Protein AF-A0A4Z2E9E7-F1 (afdb_monomer)

Mean predicted aligned error: 8.6 Å

Secondary structure (DSSP, 8-state):
--HHHHHHHHHTS--TTTHHHHHHHHTTSTTHHHHHHHHHHT-HHHHHTSHHHHHHH---S---TTS-HHHHHHHHHHHHHHGGGS--

pLDDT: mean 79.22, std 12.07, range [37.28, 93.06]

Sequence (88 aa):
MPLAVEMPILRGFLTAGEETGWKQSVVNAAEAGPLLEALLQGDFEAVVLSPLVVALLSGDGRCSEGDDIEAYLEERVLLYLDGDQGDR

Foldseek 3Di:
DDCLQVVCVVVQADDPVSVVVNLVVLVVPPQVSQLSVCRRVVVVVVNCVRPVNCQLVVDPPPDDPPDDPVVVSVVSVVCVVVVVVPDD

Organism: NCBI:txid230148

Structure (mmCIF, N/CA/C/O backbone):
data_AF-A0A4Z2E9E7-F1
#
_entry.id   AF-A0A4Z2E9E7-F1
#
loop_
_atom_site.group_PDB
_atom_site.id
_atom_site.type_symbol
_atom_site.label_atom_id
_atom_site.label_alt_id
_atom_site.label_comp_id
_atom_site.label_asym_id
_atom_site.label_entity_id
_atom_site.label_seq_id
_atom_site.pdbx_PDB_ins_code
_atom_site.Cartn_x
_atom_site.Cartn_y
_atom_site.Cartn_z
_atom_site.occupancy
_atom_site.B_iso_or_equiv
_atom_site.auth_seq_id
_atom_site.auth_comp_id
_atom_site.auth_asym_id
_atom_site.auth_atom_id
_atom_site.pdbx_PDB_model_num
ATOM 1 N N . MET A 1 1 ? -8.247 16.107 9.340 1.00 52.53 1 MET A N 1
ATOM 2 C CA . MET A 1 1 ? -8.491 14.649 9.360 1.00 52.53 1 MET A CA 1
ATOM 3 C C . MET A 1 1 ? -7.599 14.065 10.442 1.00 52.53 1 MET A C 1
ATOM 5 O O . MET A 1 1 ? -6.528 14.625 10.646 1.00 52.53 1 MET A O 1
ATOM 9 N N . PRO A 1 2 ? -8.087 13.149 11.291 1.00 59.25 2 PRO A N 1
ATOM 10 C CA . PRO A 1 2 ? -7.537 13.012 12.628 1.00 59.25 2 PRO A CA 1
ATOM 11 C C . PRO A 1 2 ? -6.264 12.170 12.568 1.00 59.25 2 PRO A C 1
ATOM 13 O O . PRO A 1 2 ? -6.314 11.019 12.150 1.00 59.25 2 PRO A O 1
ATOM 16 N N . LEU A 1 3 ? -5.154 12.725 13.055 1.00 59.09 3 LEU A N 1
ATOM 17 C CA . LEU A 1 3 ? -3.845 12.071 13.225 1.00 59.09 3 LEU A CA 1
ATOM 18 C C . LEU A 1 3 ? -3.931 10.635 13.791 1.00 59.09 3 LEU A C 1
ATOM 20 O O . LEU A 1 3 ? -3.052 9.814 13.556 1.00 59.09 3 LEU A O 1
ATOM 24 N N . ALA A 1 4 ? -5.012 10.317 14.509 1.00 66.00 4 ALA A N 1
ATOM 25 C CA . ALA A 1 4 ? -5.335 8.987 15.014 1.00 66.00 4 ALA A CA 1
ATOM 26 C C . ALA A 1 4 ? -5.424 7.884 13.935 1.00 66.00 4 ALA A C 1
ATOM 28 O O . ALA A 1 4 ? -5.155 6.732 14.254 1.00 66.00 4 ALA A O 1
ATOM 29 N N . VAL A 1 5 ? -5.785 8.203 12.685 1.00 65.88 5 VAL A N 1
ATOM 30 C CA . VAL A 1 5 ? -5.850 7.213 11.585 1.00 65.88 5 VAL A CA 1
ATOM 31 C C . VAL A 1 5 ? -4.493 7.041 10.897 1.00 65.88 5 VAL A C 1
ATOM 33 O O . VAL A 1 5 ? -4.168 5.949 10.442 1.00 65.88 5 VAL A O 1
ATOM 36 N N . GLU A 1 6 ? -3.682 8.098 10.860 1.00 74.38 6 GLU A N 1
ATOM 37 C CA . GLU A 1 6 ? -2.376 8.106 10.189 1.00 74.38 6 GLU A CA 1
ATOM 38 C C . GLU A 1 6 ? -1.279 7.468 11.052 1.00 74.38 6 GLU A C 1
ATOM 40 O O . GLU A 1 6 ? -0.387 6.798 10.534 1.00 74.38 6 GLU A O 1
ATOM 45 N N . MET A 1 7 ? -1.357 7.618 12.379 1.00 80.44 7 MET A N 1
ATOM 46 C CA . MET A 1 7 ? -0.343 7.094 13.302 1.00 80.44 7 MET A CA 1
ATOM 47 C C . MET A 1 7 ? -0.116 5.575 13.195 1.00 80.44 7 MET A C 1
ATOM 49 O O . MET A 1 7 ? 1.048 5.173 13.169 1.00 80.44 7 MET A O 1
ATOM 53 N N . PRO A 1 8 ? -1.150 4.714 13.110 1.00 80.19 8 PRO A N 1
ATOM 54 C CA . PRO A 1 8 ? -0.955 3.281 12.888 1.00 80.19 8 PRO A CA 1
ATOM 55 C C . PRO A 1 8 ? -0.287 2.960 11.550 1.00 80.19 8 PRO A C 1
ATOM 57 O O . PRO A 1 8 ? 0.551 2.065 11.495 1.00 80.19 8 PRO A O 1
ATOM 60 N N . ILE A 1 9 ? -0.612 3.715 10.495 1.00 78.62 9 ILE A N 1
ATOM 61 C CA . ILE A 1 9 ? -0.048 3.530 9.150 1.00 78.62 9 ILE A CA 1
ATOM 62 C C . ILE A 1 9 ? 1.451 3.837 9.171 1.00 78.62 9 ILE A C 1
ATOM 64 O O . ILE A 1 9 ? 2.252 3.018 8.735 1.00 78.62 9 ILE A O 1
ATOM 68 N N . LEU A 1 10 ? 1.842 4.973 9.758 1.00 83.12 10 LEU A N 1
ATOM 69 C CA . LEU A 1 10 ? 3.252 5.357 9.897 1.00 83.12 10 LEU A CA 1
ATOM 70 C C . LEU A 1 10 ? 4.045 4.392 10.785 1.00 83.12 10 LEU A C 1
ATOM 72 O O . LEU A 1 10 ? 5.243 4.203 10.590 1.00 83.12 10 LEU A O 1
ATOM 76 N N . ARG A 1 11 ? 3.382 3.793 11.778 1.00 85.50 11 ARG A N 1
ATOM 77 C CA . ARG A 1 11 ? 3.991 2.813 12.683 1.00 85.50 11 ARG A CA 1
ATOM 78 C C . ARG A 1 11 ? 4.065 1.409 12.071 1.00 85.50 11 ARG A C 1
ATOM 80 O O . ARG A 1 11 ? 4.873 0.603 12.523 1.00 85.50 11 ARG A O 1
ATOM 87 N N . GLY A 1 12 ? 3.217 1.112 11.088 1.00 82.50 12 GLY A N 1
ATOM 88 C CA . GLY A 1 12 ? 3.085 -0.204 10.465 1.00 82.50 12 GLY A CA 1
ATOM 89 C C . GLY A 1 12 ? 2.304 -1.230 11.291 1.00 82.50 12 GLY A C 1
ATOM 90 O O . GLY A 1 12 ? 2.272 -2.394 10.913 1.00 82.50 12 GLY A O 1
ATOM 91 N N . PHE A 1 13 ? 1.682 -0.841 12.410 1.00 83.56 13 PHE A N 1
ATOM 92 C CA . PHE A 1 13 ? 0.831 -1.733 13.204 1.00 83.56 13 PHE A CA 1
ATOM 93 C C . PHE A 1 13 ? -0.165 -0.966 14.086 1.00 83.56 13 PHE A C 1
ATOM 95 O O . PHE A 1 13 ? 0.068 0.181 14.481 1.00 83.56 13 PHE A O 1
ATOM 102 N N . LEU A 1 14 ? -1.259 -1.638 14.451 1.00 84.31 14 LEU A N 1
ATOM 103 C CA . LEU A 1 14 ? -2.272 -1.147 15.392 1.00 84.31 14 LEU A CA 1
ATOM 104 C C . LEU A 1 14 ? -1.952 -1.579 16.825 1.00 84.31 14 LEU A C 1
ATOM 106 O O . LEU A 1 14 ? -1.555 -2.718 17.067 1.00 84.31 14 LEU A O 1
ATOM 110 N N . THR A 1 15 ? -2.183 -0.703 17.802 1.00 85.94 15 THR A N 1
ATOM 111 C CA . THR A 1 15 ? -2.283 -1.134 19.206 1.00 85.94 15 THR A CA 1
ATOM 112 C C . THR A 1 15 ? -3.678 -1.672 19.510 1.00 85.94 15 THR A C 1
ATOM 114 O O . THR A 1 15 ? -4.658 -1.316 18.855 1.00 85.94 15 THR A O 1
ATOM 117 N N . ALA A 1 16 ? -3.793 -2.463 20.580 1.00 82.44 16 ALA A N 1
ATOM 118 C CA . ALA A 1 16 ? -5.070 -3.023 21.027 1.00 82.44 16 ALA A CA 1
ATOM 119 C C . ALA A 1 16 ? -6.159 -1.958 21.297 1.00 82.44 16 ALA A C 1
ATOM 121 O O . ALA A 1 16 ? -7.345 -2.236 21.150 1.00 82.44 16 ALA A O 1
ATOM 122 N N . GLY A 1 17 ? -5.771 -0.735 21.683 1.00 82.75 17 GLY A N 1
ATOM 123 C CA . GLY A 1 17 ? -6.710 0.374 21.897 1.00 82.75 17 GLY A CA 1
ATOM 124 C C . GLY A 1 17 ? -7.149 1.083 20.610 1.00 82.75 17 GLY A C 1
ATOM 125 O O . GLY A 1 17 ? -8.202 1.712 20.595 1.00 82.75 17 GLY A O 1
ATOM 126 N N . GLU A 1 18 ? -6.361 0.977 19.537 1.00 82.88 18 GLU A N 1
ATOM 127 C CA . GLU A 1 18 ? -6.614 1.620 18.240 1.00 82.88 18 GLU A CA 1
ATOM 128 C C . GLU A 1 18 ? -7.454 0.720 17.314 1.00 82.88 18 GLU A C 1
ATOM 130 O O . GLU A 1 18 ? -8.219 1.225 16.496 1.00 82.88 18 GLU A O 1
ATOM 135 N N . GLU A 1 19 ? -7.362 -0.604 17.464 1.00 81.25 19 GLU A N 1
ATOM 136 C CA . GLU A 1 19 ? -7.935 -1.586 16.534 1.00 81.25 19 GLU A CA 1
ATOM 137 C C . GLU A 1 19 ? -9.455 -1.450 16.333 1.00 81.25 19 GLU A C 1
ATOM 139 O O . GLU A 1 19 ? -9.944 -1.489 15.204 1.00 81.25 19 GLU A O 1
ATOM 144 N N . THR A 1 20 ? -10.221 -1.255 17.408 1.00 78.31 20 THR A N 1
ATOM 145 C CA . THR A 1 20 ? -11.692 -1.184 17.333 1.00 78.31 20 THR A CA 1
ATOM 146 C C . THR A 1 20 ? -12.184 0.087 16.643 1.00 78.31 20 THR A C 1
ATOM 148 O O . THR A 1 20 ? -13.081 0.023 15.801 1.00 78.31 20 THR A O 1
ATOM 151 N N . GLY A 1 21 ? -11.579 1.234 16.962 1.00 77.06 21 GLY A N 1
ATOM 152 C CA . GLY A 1 21 ? -11.900 2.516 16.331 1.00 77.06 21 GLY A CA 1
ATOM 153 C C . GLY A 1 21 ? -11.426 2.584 14.881 1.00 77.06 21 GLY A C 1
ATOM 154 O O . GLY A 1 21 ? -12.135 3.112 14.026 1.00 77.06 21 GLY A O 1
ATOM 155 N N . TRP A 1 22 ? -10.263 1.995 14.593 1.00 77.31 22 TRP A N 1
ATOM 156 C CA . TRP A 1 22 ? -9.693 1.946 13.252 1.00 77.31 22 TRP A CA 1
ATOM 157 C C . TRP A 1 22 ? -10.495 1.041 12.313 1.00 77.31 22 TRP A C 1
ATOM 159 O O . TRP A 1 22 ? -10.831 1.458 11.210 1.00 77.31 22 TRP A O 1
ATOM 169 N N . LYS A 1 23 ? -10.916 -0.153 12.759 1.00 74.06 23 LYS A N 1
ATOM 170 C CA . LYS A 1 23 ? -11.794 -1.018 11.951 1.00 74.06 23 LYS A CA 1
ATOM 171 C C . LYS A 1 23 ? -13.100 -0.307 11.588 1.00 74.06 23 LYS A C 1
ATOM 173 O O . LYS A 1 23 ? -13.541 -0.384 10.451 1.00 74.06 23 LYS A O 1
ATOM 178 N N . GLN A 1 24 ? -13.697 0.452 12.507 1.00 73.25 24 GLN A N 1
ATOM 179 C CA . GLN A 1 24 ? -14.923 1.207 12.211 1.00 73.25 24 GLN A CA 1
ATOM 180 C C . GLN A 1 24 ? -14.709 2.381 11.246 1.00 73.25 24 GLN A C 1
ATOM 182 O O . GLN A 1 24 ? -15.615 2.701 10.478 1.00 73.25 24 GLN A O 1
ATOM 187 N N . SER A 1 25 ? -13.544 3.036 11.273 1.00 74.12 25 SER A N 1
ATOM 188 C CA . SER A 1 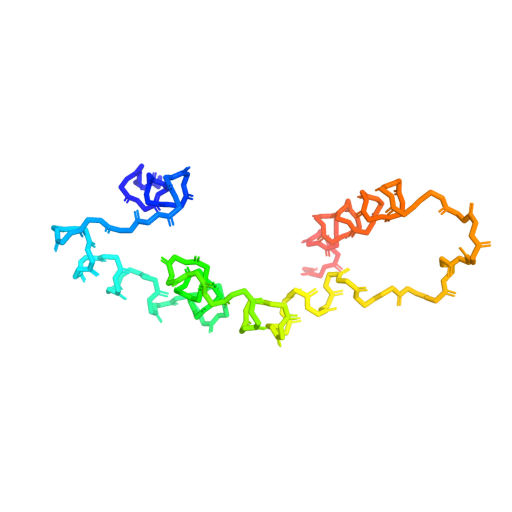25 ? -13.254 4.149 10.364 1.00 74.12 25 SER A CA 1
ATOM 189 C C . SER A 1 25 ? -12.860 3.670 8.967 1.00 74.12 25 SER A C 1
ATOM 191 O O . SER A 1 25 ? -13.297 4.258 7.979 1.00 74.12 25 SER A O 1
ATOM 193 N N . VAL A 1 26 ? -12.077 2.594 8.885 1.00 68.81 26 VAL A N 1
ATOM 194 C CA . VAL A 1 26 ? -11.465 2.100 7.648 1.00 68.81 26 VAL A CA 1
ATOM 195 C C . VAL A 1 26 ? -12.379 1.167 6.851 1.00 68.81 26 VAL A C 1
ATOM 197 O O . VAL A 1 26 ? -12.347 1.216 5.625 1.00 68.81 26 VAL A O 1
ATOM 200 N N . VAL A 1 27 ? -13.286 0.422 7.498 1.00 60.56 27 VAL A N 1
ATOM 201 C CA . VAL A 1 27 ? -14.319 -0.387 6.807 1.00 60.56 27 VAL A CA 1
ATOM 202 C C . VAL A 1 27 ? -15.224 0.462 5.901 1.00 60.56 27 VAL A C 1
ATOM 204 O O . VAL A 1 27 ? -15.786 -0.048 4.936 1.00 60.56 27 VAL A O 1
ATOM 207 N N . ASN A 1 28 ? -15.337 1.768 6.156 1.00 64.81 28 ASN A N 1
ATOM 208 C CA . ASN A 1 28 ? -16.116 2.668 5.303 1.00 64.81 28 ASN A CA 1
ATOM 209 C C . ASN A 1 28 ? -15.393 3.066 4.000 1.00 64.81 28 ASN A C 1
ATOM 211 O O . ASN A 1 28 ? -16.022 3.656 3.122 1.00 64.81 28 ASN A O 1
ATOM 215 N N . ALA A 1 29 ? -14.100 2.761 3.851 1.00 69.19 29 ALA A N 1
ATOM 216 C CA . ALA A 1 29 ? -13.341 3.012 2.629 1.00 69.19 29 ALA A CA 1
ATOM 217 C C . ALA A 1 29 ? -13.331 1.746 1.756 1.00 69.19 29 ALA A C 1
ATOM 219 O O . ALA A 1 29 ? -12.589 0.806 2.029 1.00 69.19 29 ALA A O 1
ATOM 220 N N . ALA A 1 30 ? -14.163 1.732 0.708 1.00 68.12 30 ALA A N 1
ATOM 221 C CA . ALA A 1 30 ? -14.489 0.530 -0.070 1.00 68.12 30 ALA A CA 1
ATOM 222 C C . ALA A 1 30 ? -13.273 -0.250 -0.617 1.00 68.12 30 ALA A C 1
ATOM 224 O O . ALA A 1 30 ? -13.300 -1.477 -0.604 1.00 68.12 30 ALA A O 1
ATOM 225 N N . GLU A 1 31 ? -12.208 0.431 -1.056 1.00 70.75 31 GLU A N 1
ATOM 226 C CA . GLU A 1 31 ? -11.007 -0.224 -1.616 1.00 70.75 31 GLU A CA 1
ATOM 227 C C . GLU A 1 31 ? -9.743 -0.009 -0.777 1.00 70.75 31 GLU A C 1
ATOM 229 O O . GLU A 1 31 ? -8.954 -0.934 -0.585 1.00 70.75 31 GLU A O 1
ATOM 234 N N . ALA A 1 32 ? -9.553 1.191 -0.221 1.00 77.00 32 ALA A N 1
ATOM 235 C CA . ALA A 1 32 ? -8.387 1.486 0.611 1.00 77.00 32 ALA A CA 1
ATOM 236 C C . ALA A 1 32 ? -8.418 0.735 1.951 1.00 77.00 32 ALA A C 1
ATOM 238 O O . ALA A 1 32 ? -7.368 0.477 2.537 1.00 77.00 32 ALA A O 1
ATOM 239 N N . GLY A 1 33 ? -9.608 0.377 2.444 1.00 82.25 33 GLY A N 1
ATOM 240 C CA . GLY A 1 33 ? -9.740 -0.236 3.755 1.00 82.25 33 GLY A CA 1
ATOM 241 C C . GLY A 1 33 ? -9.159 -1.643 3.859 1.00 82.25 33 GLY A C 1
ATOM 242 O O . GLY A 1 33 ? -8.259 -1.853 4.676 1.00 82.25 33 GLY A O 1
ATOM 243 N N . PRO A 1 34 ? -9.591 -2.584 3.002 1.00 85.88 34 PRO A N 1
ATOM 244 C CA . PRO A 1 34 ? -9.013 -3.925 2.946 1.00 85.88 34 PRO A CA 1
ATOM 245 C C . PRO A 1 34 ? -7.500 -3.919 2.681 1.00 85.88 34 PRO A C 1
ATOM 247 O O . PRO A 1 34 ? -6.763 -4.695 3.285 1.00 85.88 34 PRO A O 1
ATOM 250 N N . LEU A 1 35 ? -7.020 -3.008 1.824 1.00 87.88 35 LEU A N 1
ATOM 251 C CA . LEU A 1 35 ? -5.593 -2.855 1.528 1.00 87.88 35 LEU A CA 1
ATOM 252 C C . LEU A 1 35 ? -4.783 -2.449 2.770 1.00 87.88 35 LEU A C 1
ATOM 254 O O . LEU A 1 35 ? -3.744 -3.044 3.056 1.00 87.88 35 LEU A O 1
ATOM 258 N N . LEU A 1 36 ? -5.252 -1.447 3.518 1.00 86.25 36 LEU A N 1
ATOM 259 C CA . LEU A 1 36 ? -4.575 -1.011 4.739 1.00 86.25 36 LEU A CA 1
ATOM 260 C C . LEU A 1 36 ? -4.630 -2.080 5.838 1.00 86.25 36 LEU A C 1
ATOM 262 O O . LEU A 1 36 ? -3.691 -2.192 6.622 1.00 86.25 36 LEU A O 1
ATOM 266 N N . GLU A 1 37 ? -5.704 -2.869 5.903 1.00 86.19 37 GLU A N 1
ATOM 267 C CA . GLU A 1 37 ? -5.810 -3.964 6.870 1.00 86.19 37 GLU A CA 1
ATOM 268 C C . GLU A 1 37 ? -4.768 -5.050 6.586 1.00 86.19 37 GLU A C 1
ATOM 270 O O . GLU A 1 37 ? -4.028 -5.425 7.497 1.00 86.19 37 GLU A O 1
ATOM 275 N N . ALA A 1 38 ? -4.641 -5.479 5.327 1.00 89.00 38 ALA A N 1
ATOM 276 C CA . ALA A 1 38 ? -3.607 -6.423 4.907 1.00 89.00 38 ALA A CA 1
ATOM 277 C C . ALA A 1 38 ? -2.195 -5.900 5.226 1.00 89.00 38 ALA A C 1
ATOM 279 O O . ALA A 1 38 ? -1.372 -6.626 5.788 1.00 89.00 38 ALA A O 1
ATOM 280 N N . LEU A 1 39 ? -1.938 -4.612 4.960 1.00 88.19 39 LEU A N 1
ATOM 281 C CA . LEU A 1 39 ? -0.659 -3.969 5.263 1.00 88.19 39 LEU A CA 1
ATOM 282 C C . LEU A 1 39 ? -0.315 -4.036 6.759 1.00 88.19 39 LEU A C 1
ATOM 284 O O . LEU A 1 39 ? 0.800 -4.404 7.120 1.00 88.19 39 LEU A O 1
ATOM 288 N N . LEU A 1 40 ? -1.268 -3.705 7.635 1.00 86.44 40 LEU A N 1
ATOM 289 C CA . LEU A 1 40 ? -1.057 -3.679 9.090 1.00 86.44 40 LEU A CA 1
ATOM 290 C C . LEU A 1 40 ? -0.972 -5.077 9.713 1.00 86.44 40 LEU A C 1
ATOM 292 O O . LEU A 1 40 ? -0.402 -5.233 10.792 1.00 86.44 40 LEU A O 1
ATOM 296 N N . GLN A 1 41 ? -1.536 -6.087 9.051 1.00 88.06 41 GLN A N 1
ATOM 297 C CA . GLN A 1 41 ? -1.383 -7.494 9.429 1.00 88.06 41 GLN A CA 1
ATOM 298 C C . GLN A 1 41 ? -0.061 -8.095 8.925 1.00 88.06 41 GLN A C 1
ATOM 300 O O . GLN A 1 41 ? 0.311 -9.189 9.349 1.00 88.06 41 GLN A O 1
ATOM 305 N N . GLY A 1 42 ? 0.662 -7.383 8.053 1.00 87.62 42 GLY A N 1
ATOM 306 C CA . GLY A 1 42 ? 1.872 -7.881 7.401 1.00 87.62 42 GLY A CA 1
ATOM 307 C C . GLY A 1 42 ? 1.593 -8.906 6.298 1.00 87.62 42 GLY A C 1
ATOM 308 O O . GLY A 1 42 ? 2.507 -9.623 5.893 1.00 87.62 42 GLY A O 1
ATOM 309 N N . ASP A 1 43 ? 0.354 -8.985 5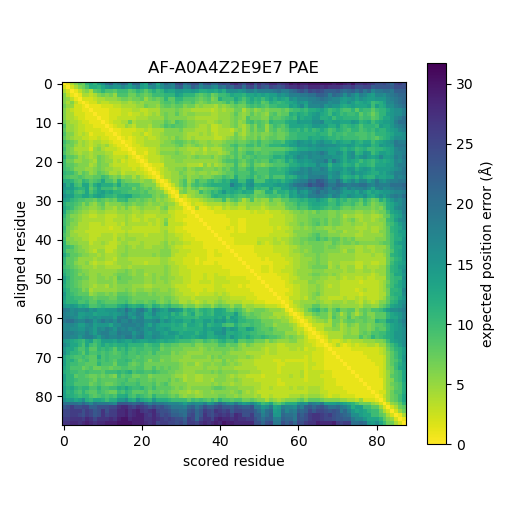.806 1.00 92.00 43 ASP A N 1
ATOM 310 C CA . ASP A 1 43 ? -0.024 -9.836 4.677 1.00 92.00 43 ASP A CA 1
ATOM 311 C C . ASP A 1 43 ? 0.325 -9.136 3.356 1.00 92.00 43 ASP A C 1
ATOM 313 O O . ASP A 1 43 ? -0.516 -8.577 2.648 1.00 92.00 43 ASP A O 1
ATOM 317 N N . PHE A 1 44 ? 1.622 -9.117 3.044 1.00 89.94 44 PHE A N 1
ATOM 318 C CA . PHE A 1 44 ? 2.127 -8.459 1.840 1.00 89.94 44 PHE A CA 1
ATOM 319 C C . PHE A 1 44 ? 1.695 -9.159 0.548 1.00 89.94 44 PHE A C 1
ATOM 321 O O . PHE A 1 44 ? 1.653 -8.517 -0.500 1.00 89.94 44 PHE A O 1
ATOM 328 N N . GLU A 1 45 ? 1.349 -10.447 0.607 1.00 93.06 45 GLU A N 1
ATOM 329 C CA . GLU A 1 45 ? 0.792 -11.160 -0.541 1.00 93.06 45 GLU A CA 1
ATOM 330 C C . GLU A 1 45 ? -0.577 -10.575 -0.903 1.00 93.06 45 GLU A C 1
ATOM 332 O O . GLU A 1 45 ? -0.786 -10.166 -2.048 1.00 93.06 45 GLU A O 1
ATOM 337 N N . ALA A 1 46 ? -1.469 -10.414 0.080 1.00 92.06 46 ALA A N 1
ATOM 338 C CA . ALA A 1 46 ? -2.755 -9.750 -0.127 1.00 92.06 46 ALA A CA 1
ATOM 339 C C . ALA A 1 46 ? -2.604 -8.280 -0.560 1.00 92.06 46 ALA A C 1
ATOM 341 O O . ALA A 1 46 ? -3.380 -7.803 -1.391 1.00 92.06 46 ALA A O 1
ATOM 342 N N . VAL A 1 47 ? -1.588 -7.568 -0.054 1.00 91.69 47 VAL A N 1
ATOM 343 C CA . VAL A 1 47 ? -1.270 -6.197 -0.495 1.00 91.69 47 VAL A CA 1
ATOM 344 C C . VAL A 1 47 ? -0.905 -6.168 -1.981 1.00 91.69 47 VAL A C 1
ATOM 346 O O . VAL A 1 47 ? -1.488 -5.383 -2.725 1.00 91.69 47 VAL A O 1
ATOM 349 N N . VAL A 1 48 ? 0.020 -7.020 -2.434 1.00 90.06 48 VAL A N 1
ATOM 350 C CA . VAL A 1 48 ? 0.475 -7.046 -3.838 1.00 90.06 48 VAL A CA 1
ATOM 351 C C . VAL A 1 48 ? -0.641 -7.482 -4.789 1.00 90.06 48 VAL A C 1
ATOM 353 O O . VAL A 1 48 ? -0.707 -6.996 -5.916 1.00 90.06 48 VAL A O 1
ATOM 356 N N . LEU A 1 49 ? -1.544 -8.354 -4.336 1.00 90.50 49 LEU A N 1
ATOM 357 C CA . LEU A 1 49 ? -2.702 -8.811 -5.110 1.00 90.50 49 LEU A CA 1
ATOM 358 C C . LEU A 1 49 ? -3.885 -7.829 -5.102 1.00 90.50 49 LEU A C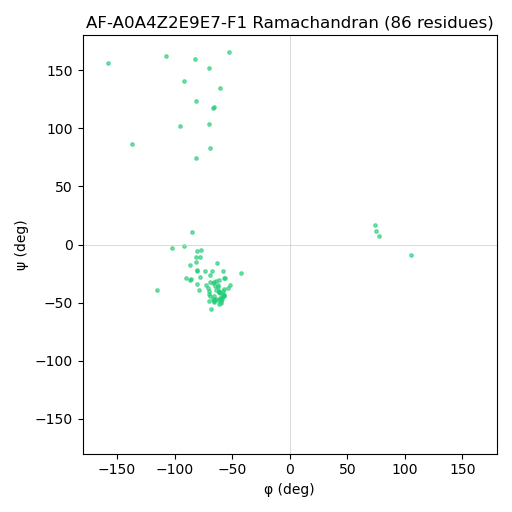 1
ATOM 360 O O . LEU A 1 49 ? -4.866 -8.054 -5.814 1.00 90.50 49 LEU A O 1
ATOM 364 N N . SER A 1 50 ? -3.819 -6.744 -4.324 1.00 90.56 50 SER A N 1
ATOM 365 C CA . SER A 1 50 ? -4.869 -5.726 -4.293 1.00 90.56 50 SER A CA 1
ATOM 366 C C . SER A 1 50 ? -5.058 -5.091 -5.674 1.00 90.56 50 SER A C 1
ATOM 368 O O . SER A 1 50 ? -4.068 -4.674 -6.277 1.00 90.56 50 SER A O 1
ATOM 370 N N . PRO A 1 51 ? -6.301 -4.914 -6.162 1.00 87.75 51 PRO A N 1
A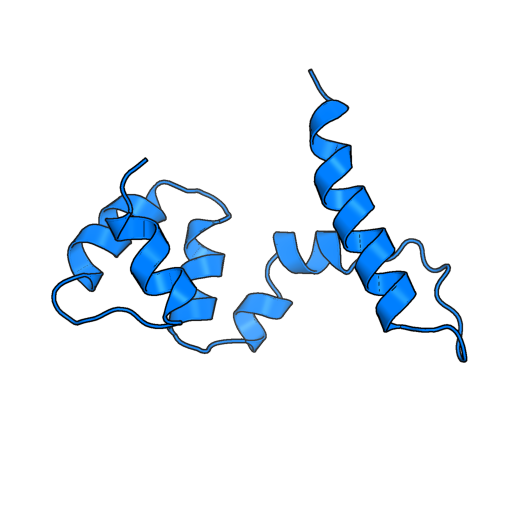TOM 371 C CA . PRO A 1 51 ? -6.565 -4.262 -7.443 1.00 87.75 51 PRO A CA 1
ATOM 372 C C . PRO A 1 51 ? -5.897 -2.890 -7.589 1.00 87.75 51 PRO A C 1
ATOM 374 O O . PRO A 1 51 ? -5.431 -2.564 -8.675 1.00 87.75 51 PRO A O 1
ATOM 377 N N . LEU A 1 52 ? -5.790 -2.116 -6.501 1.00 85.06 52 LEU A N 1
ATOM 378 C CA . LEU A 1 52 ? -5.120 -0.811 -6.495 1.00 85.06 52 LEU A CA 1
ATOM 379 C C . LEU A 1 52 ? -3.612 -0.939 -6.745 1.00 85.06 52 LEU A C 1
ATOM 381 O O . LEU A 1 52 ? -3.049 -0.224 -7.571 1.00 85.06 52 LEU A O 1
ATOM 385 N N . VAL A 1 53 ? -2.960 -1.875 -6.051 1.00 88.19 53 VAL A N 1
ATOM 386 C CA . VAL A 1 53 ? -1.516 -2.116 -6.187 1.00 88.19 53 VAL A CA 1
ATOM 387 C C . VAL A 1 53 ? -1.215 -2.747 -7.541 1.00 88.19 53 VAL A C 1
ATOM 389 O O . VAL A 1 53 ? -0.276 -2.337 -8.218 1.00 88.19 53 VAL A O 1
ATOM 392 N N . VAL A 1 54 ? -2.055 -3.677 -7.991 1.00 87.69 54 VAL A N 1
ATOM 393 C CA . VAL A 1 54 ? -1.966 -4.242 -9.336 1.00 87.69 54 VAL A CA 1
ATOM 394 C C . VAL A 1 54 ? -2.137 -3.149 -10.380 1.00 87.69 54 VAL A C 1
ATOM 396 O O . VAL A 1 54 ? -1.324 -3.098 -11.288 1.00 87.69 54 VAL A O 1
ATOM 399 N N . ALA A 1 55 ? -3.116 -2.249 -10.276 1.00 84.38 55 ALA A N 1
ATOM 400 C CA . ALA A 1 55 ? -3.298 -1.160 -11.239 1.00 84.38 55 ALA A CA 1
ATOM 401 C C . ALA A 1 55 ? -2.088 -0.208 -11.281 1.00 84.38 55 ALA A C 1
ATOM 403 O O . ALA A 1 55 ? -1.633 0.162 -12.365 1.00 84.38 55 ALA A O 1
ATOM 404 N N . LEU A 1 56 ? -1.521 0.121 -10.116 1.00 85.25 56 LEU A N 1
ATOM 405 C CA . LEU A 1 56 ? -0.299 0.918 -9.993 1.00 85.25 56 LEU A CA 1
ATOM 406 C C . LEU A 1 56 ? 0.887 0.246 -10.713 1.00 85.25 56 LEU A C 1
ATOM 408 O O . LEU A 1 56 ? 1.557 0.865 -11.546 1.00 85.25 56 LEU A O 1
ATOM 412 N N . LEU A 1 57 ? 1.106 -1.040 -10.422 1.00 82.94 57 LEU A N 1
ATOM 413 C CA . LEU A 1 57 ? 2.222 -1.840 -10.938 1.00 82.94 57 LEU A CA 1
ATOM 414 C C . LEU A 1 57 ? 1.993 -2.385 -12.353 1.00 82.94 57 LEU A C 1
ATOM 416 O O . LEU A 1 57 ? 2.950 -2.821 -12.994 1.00 82.94 57 LEU A O 1
ATOM 420 N N . SER A 1 58 ? 0.753 -2.366 -12.851 1.00 77.56 58 SER A N 1
ATOM 421 C CA . SER A 1 58 ? 0.380 -2.808 -14.198 1.00 77.56 58 SER A CA 1
ATOM 422 C C . SER A 1 58 ? 0.949 -1.829 -15.208 1.00 77.56 58 SER A C 1
ATOM 424 O O . SER A 1 58 ? 0.293 -0.881 -15.638 1.00 77.56 58 SER A O 1
ATOM 426 N N . GLY A 1 59 ? 2.217 -2.044 -15.532 1.00 71.06 59 GLY A N 1
ATOM 427 C CA . GLY A 1 59 ? 2.966 -1.295 -16.518 1.00 71.06 59 GLY A CA 1
ATOM 428 C C . GLY A 1 59 ? 2.283 -1.211 -17.876 1.00 71.06 59 GLY A C 1
ATOM 429 O O . GLY A 1 59 ? 1.393 -1.990 -18.204 1.00 71.06 59 GLY A O 1
ATOM 430 N N . ASP A 1 60 ? 2.774 -0.309 -18.714 1.00 77.19 60 ASP A N 1
ATOM 431 C CA . ASP A 1 60 ? 2.407 -0.233 -20.132 1.00 77.19 60 ASP A CA 1
ATOM 432 C C . ASP A 1 60 ? 3.252 -1.176 -21.015 1.00 77.19 60 ASP A C 1
ATOM 434 O O . ASP A 1 60 ? 3.209 -1.105 -22.243 1.00 77.19 60 ASP A O 1
ATOM 438 N N . GLY A 1 61 ? 4.025 -2.071 -20.388 1.00 74.75 61 GLY A N 1
ATOM 439 C CA . GLY A 1 61 ? 4.905 -3.026 -21.059 1.00 74.75 61 GLY A CA 1
ATOM 440 C C . GLY A 1 61 ? 6.185 -2.410 -21.628 1.00 74.75 61 GLY A C 1
ATOM 441 O O . GLY A 1 61 ? 6.868 -3.076 -22.402 1.00 74.75 61 GLY A O 1
ATOM 442 N N . ARG A 1 62 ? 6.515 -1.157 -21.278 1.00 78.62 62 ARG A N 1
ATOM 443 C CA . ARG A 1 62 ? 7.711 -0.467 -21.792 1.00 78.62 62 ARG A CA 1
ATOM 444 C C . ARG A 1 62 ? 8.984 -0.722 -20.990 1.00 78.62 62 ARG A C 1
ATOM 446 O O . ARG A 1 62 ? 10.054 -0.479 -21.532 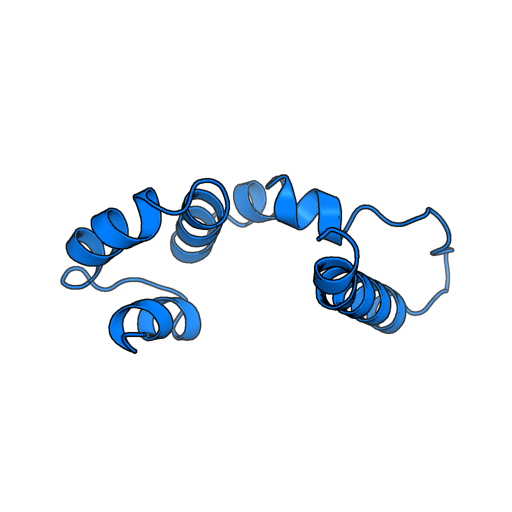1.00 78.62 62 ARG A O 1
ATOM 453 N N . CYS A 1 63 ? 8.882 -1.217 -19.754 1.00 81.50 63 CYS A N 1
ATOM 454 C CA . CYS A 1 63 ? 10.050 -1.625 -18.972 1.00 81.50 63 CYS A CA 1
ATOM 455 C C . CYS A 1 63 ? 10.702 -2.848 -19.626 1.00 81.50 63 CYS A C 1
ATOM 457 O O . CYS A 1 63 ? 10.083 -3.910 -1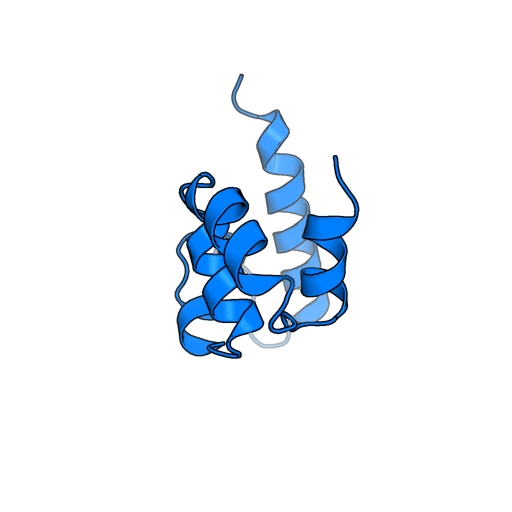9.734 1.00 81.50 63 CYS A O 1
ATOM 459 N N . SER A 1 64 ? 11.945 -2.690 -20.060 1.00 82.12 64 SER A N 1
ATOM 460 C CA . SER A 1 64 ? 12.749 -3.725 -20.694 1.00 82.12 64 SER A CA 1
ATOM 461 C C . SER A 1 64 ? 13.862 -4.222 -19.769 1.00 82.12 64 SER A C 1
ATOM 463 O O . SER A 1 64 ? 14.190 -3.614 -18.750 1.00 82.12 64 SER A O 1
ATOM 465 N N . GLU A 1 65 ? 14.416 -5.390 -20.087 1.00 81.56 65 GLU A N 1
ATOM 466 C CA . GLU A 1 65 ? 15.498 -5.985 -19.304 1.00 81.56 65 GLU A CA 1
ATOM 467 C C . GLU A 1 65 ? 16.764 -5.117 -19.403 1.00 81.56 65 GLU A C 1
ATOM 469 O O . GLU A 1 65 ? 17.311 -4.925 -20.488 1.00 81.56 65 GLU A O 1
ATOM 474 N N . GLY A 1 66 ? 17.222 -4.591 -18.263 1.00 82.69 66 GLY A N 1
ATOM 475 C CA . GLY A 1 66 ? 18.352 -3.658 -18.179 1.00 82.69 66 GLY A CA 1
ATOM 476 C C . GLY A 1 66 ? 17.958 -2.204 -17.911 1.00 82.69 66 GLY A C 1
ATOM 477 O O . GLY A 1 66 ? 18.845 -1.402 -17.617 1.00 82.69 66 GLY A O 1
ATOM 478 N N . ASP A 1 67 ? 16.664 -1.879 -17.959 1.00 84.88 67 ASP A N 1
ATOM 479 C CA . ASP A 1 67 ? 16.165 -0.581 -17.506 1.00 84.88 67 ASP A CA 1
ATOM 480 C C . ASP A 1 67 ? 16.258 -0.453 -15.979 1.00 84.88 67 ASP A C 1
ATOM 482 O O . ASP A 1 67 ? 16.203 -1.439 -15.235 1.00 84.88 67 ASP A O 1
ATOM 486 N N . ASP A 1 68 ? 16.397 0.786 -15.511 1.00 90.62 68 ASP A N 1
ATOM 487 C CA . ASP A 1 68 ? 16.366 1.105 -14.089 1.00 90.62 68 ASP A CA 1
ATOM 488 C C . ASP A 1 68 ? 14.939 0.928 -13.552 1.00 90.62 68 ASP A C 1
A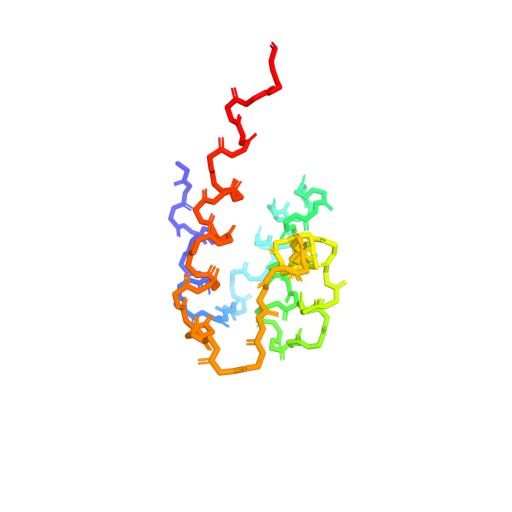TOM 490 O O . ASP A 1 68 ? 14.044 1.746 -13.787 1.00 90.62 68 ASP A O 1
ATOM 494 N N . ILE A 1 69 ? 14.733 -0.178 -12.836 1.00 87.12 69 ILE A N 1
ATOM 495 C CA . ILE A 1 69 ? 13.443 -0.538 -12.250 1.00 87.12 69 ILE A CA 1
ATOM 496 C C . ILE A 1 69 ? 12.958 0.500 -11.232 1.00 87.12 69 ILE A C 1
ATOM 498 O O . ILE A 1 69 ? 11.751 0.693 -11.098 1.00 87.12 69 ILE A O 1
ATOM 502 N N . GLU A 1 70 ? 13.869 1.181 -10.532 1.00 89.94 70 GLU A N 1
ATOM 503 C CA . GLU A 1 70 ? 13.522 2.185 -9.526 1.00 89.94 70 GLU A CA 1
ATOM 504 C C . GLU A 1 70 ? 12.946 3.423 -10.216 1.00 89.94 70 GLU A C 1
ATOM 506 O O . GLU A 1 70 ? 11.842 3.854 -9.880 1.00 89.94 70 GLU A O 1
ATOM 511 N N . ALA A 1 71 ? 13.633 3.914 -11.254 1.00 90.38 71 ALA A N 1
ATOM 512 C CA . ALA A 1 71 ? 13.168 5.037 -12.066 1.00 90.38 71 ALA A CA 1
ATOM 513 C C . ALA A 1 71 ? 11.830 4.733 -12.763 1.00 90.38 71 ALA A C 1
ATOM 515 O O . ALA A 1 71 ? 10.937 5.581 -12.808 1.00 90.38 71 ALA A O 1
ATOM 516 N N . TYR A 1 72 ? 11.665 3.507 -13.270 1.00 89.19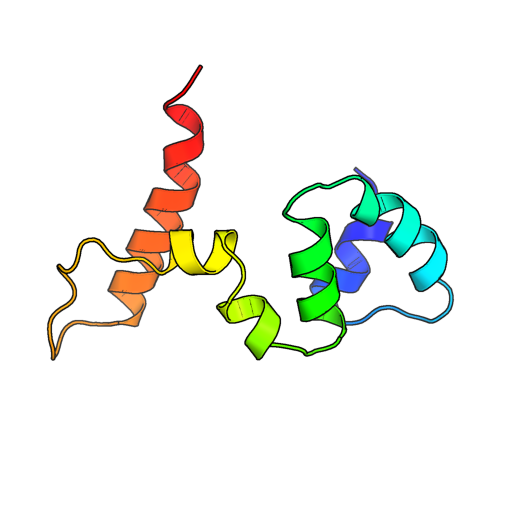 72 TYR A N 1
ATOM 517 C CA . TYR A 1 72 ? 10.413 3.078 -13.889 1.00 89.19 72 TYR A CA 1
ATOM 518 C C . TYR A 1 72 ? 9.252 3.059 -12.884 1.00 89.19 72 TYR A C 1
ATOM 520 O O . TYR A 1 72 ? 8.176 3.586 -13.166 1.00 89.19 72 TYR A O 1
ATOM 528 N N . LEU A 1 73 ? 9.449 2.482 -11.694 1.00 88.12 73 LEU A N 1
ATOM 529 C CA . LEU A 1 73 ? 8.411 2.456 -10.661 1.00 88.12 73 LEU A CA 1
ATOM 530 C C . LEU A 1 73 ? 8.074 3.862 -10.146 1.00 88.12 73 LEU A C 1
ATOM 532 O O . LEU A 1 73 ? 6.902 4.138 -9.888 1.00 88.12 73 LEU A O 1
ATOM 536 N N . GLU A 1 74 ? 9.058 4.757 -10.041 1.00 89.38 74 GLU A N 1
ATOM 537 C CA . GLU A 1 74 ? 8.828 6.163 -9.697 1.00 89.38 74 GLU A CA 1
ATOM 538 C C . GLU A 1 74 ? 7.916 6.849 -10.727 1.00 89.38 74 GLU A C 1
ATOM 540 O O . GLU A 1 74 ? 6.903 7.440 -10.349 1.00 89.38 74 GLU A O 1
ATOM 545 N N . GLU A 1 75 ? 8.196 6.696 -12.027 1.00 88.12 75 GLU A N 1
ATOM 546 C CA . GLU A 1 75 ? 7.344 7.228 -13.101 1.00 88.12 75 GLU A CA 1
ATOM 547 C C . GLU A 1 75 ? 5.912 6.677 -13.012 1.00 88.12 75 GLU A C 1
ATOM 549 O O . GLU A 1 75 ? 4.938 7.424 -13.125 1.00 88.12 75 GLU A O 1
ATOM 554 N N . ARG A 1 76 ? 5.761 5.375 -12.746 1.00 86.19 76 ARG A N 1
ATOM 555 C CA . ARG A 1 76 ? 4.446 4.737 -12.574 1.00 86.19 76 ARG A CA 1
ATOM 556 C C . ARG A 1 76 ? 3.657 5.319 -11.404 1.00 86.19 76 ARG A C 1
ATOM 558 O O . ARG A 1 76 ? 2.452 5.535 -11.538 1.00 86.19 76 ARG A O 1
ATOM 565 N N . VAL A 1 77 ? 4.319 5.592 -10.280 1.00 86.88 77 VAL A N 1
ATOM 566 C CA . VAL A 1 77 ? 3.694 6.242 -9.119 1.00 86.88 77 VAL A CA 1
ATOM 567 C C . VAL A 1 77 ? 3.277 7.669 -9.454 1.00 86.88 77 VAL A C 1
ATOM 569 O O . VAL A 1 77 ? 2.153 8.052 -9.138 1.00 86.88 77 VAL A O 1
ATOM 572 N N . LEU A 1 78 ? 4.130 8.437 -10.136 1.00 88.00 78 LEU A N 1
ATOM 573 C CA . LEU A 1 78 ? 3.797 9.797 -10.567 1.00 88.00 78 LEU A CA 1
ATOM 574 C C . LEU A 1 78 ? 2.571 9.811 -11.488 1.00 88.00 78 LEU A C 1
ATOM 576 O O . LEU A 1 78 ? 1.641 10.575 -11.250 1.00 88.00 78 LEU A O 1
ATOM 580 N N . LEU A 1 79 ? 2.514 8.907 -12.471 1.00 85.56 79 LEU A N 1
ATOM 581 C CA . LEU A 1 79 ? 1.365 8.772 -13.372 1.00 85.56 79 LEU A CA 1
ATOM 582 C C . LEU A 1 79 ? 0.070 8.424 -12.629 1.00 85.56 79 LEU A C 1
ATOM 584 O O . LEU A 1 79 ? -0.986 8.971 -12.943 1.00 85.56 79 LEU A O 1
ATOM 588 N N . TYR A 1 80 ? 0.140 7.526 -11.646 1.00 81.44 80 TYR A N 1
ATOM 589 C CA . TYR A 1 80 ? -1.010 7.173 -10.814 1.00 81.44 80 TYR A CA 1
ATOM 590 C C . TYR A 1 80 ? -1.511 8.367 -9.986 1.00 81.44 80 TYR A C 1
ATOM 592 O O . TYR A 1 80 ? -2.718 8.557 -9.857 1.00 81.44 80 TYR A O 1
ATOM 600 N N . LEU A 1 81 ? -0.599 9.190 -9.455 1.00 83.94 81 LEU A N 1
ATOM 601 C CA . LEU A 1 81 ? -0.941 10.387 -8.680 1.00 83.94 81 LEU A CA 1
ATOM 602 C C . LEU A 1 81 ? -1.488 11.529 -9.553 1.00 83.94 81 LEU A C 1
ATOM 604 O O . LEU A 1 81 ? -2.385 12.248 -9.114 1.00 83.94 81 LEU A O 1
ATOM 608 N N . ASP A 1 82 ? -0.989 11.682 -10.781 1.00 84.88 82 ASP A N 1
ATOM 609 C CA . ASP A 1 82 ? -1.449 12.710 -11.726 1.00 84.88 82 ASP A CA 1
ATOM 610 C C . ASP A 1 82 ? -2.784 12.345 -12.406 1.00 84.88 82 ASP A C 1
ATOM 612 O O . ASP A 1 82 ? -3.566 13.230 -12.770 1.00 84.88 82 ASP A O 1
ATOM 616 N N . GLY A 1 83 ? -3.081 11.048 -12.550 1.00 63.22 83 GLY A N 1
ATOM 617 C CA . GLY A 1 83 ? -4.284 10.530 -13.213 1.00 63.22 83 GLY A CA 1
ATOM 618 C C . GLY A 1 83 ? -5.621 10.890 -12.547 1.00 63.22 83 GLY A C 1
ATOM 619 O O . GLY A 1 83 ? -6.654 10.826 -13.210 1.00 63.22 83 GLY A O 1
ATOM 620 N N . ASP A 1 84 ? -5.620 11.339 -11.287 1.00 52.66 84 ASP A N 1
ATOM 621 C CA . ASP A 1 84 ? -6.824 11.781 -10.556 1.00 52.66 84 ASP A CA 1
ATOM 622 C C . ASP A 1 84 ? -7.314 13.191 -10.970 1.00 52.66 84 ASP A C 1
ATOM 624 O O . ASP A 1 84 ? -8.372 13.649 -10.542 1.00 52.66 84 ASP A O 1
ATOM 628 N N . GLN A 1 85 ? -6.590 13.904 -11.847 1.00 49.25 85 GLN A N 1
ATOM 629 C CA . GLN A 1 85 ? -7.058 15.184 -12.414 1.00 49.25 85 GLN A CA 1
ATOM 630 C C . GLN A 1 85 ? -7.825 15.047 -13.743 1.00 49.25 85 GLN A C 1
ATOM 632 O O . GLN A 1 85 ? -8.264 16.055 -14.300 1.00 49.25 85 GLN A O 1
ATOM 637 N N . GLY A 1 86 ? -7.976 13.827 -14.269 1.00 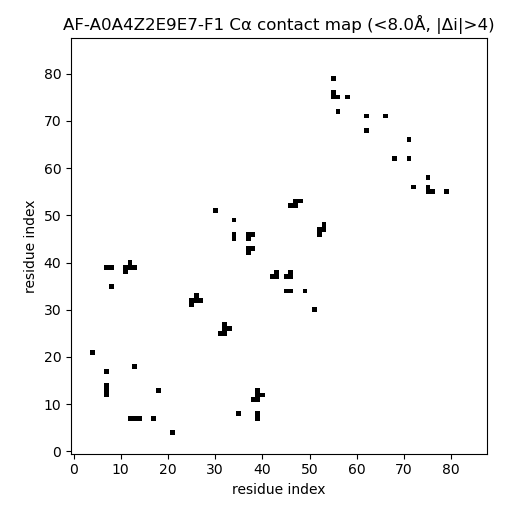44.53 86 GLY A N 1
ATOM 638 C CA . GLY A 1 86 ? -8.430 13.579 -15.641 1.00 44.53 86 GLY A CA 1
ATOM 639 C C . GLY A 1 86 ? -9.884 13.148 -15.837 1.00 44.53 86 GLY A C 1
ATOM 640 O O . GLY A 1 86 ? -10.280 12.998 -16.990 1.00 44.53 86 GLY A O 1
ATOM 641 N N . ASP A 1 87 ? -10.675 12.952 -14.778 1.00 40.25 87 ASP A N 1
ATOM 642 C CA . ASP A 1 87 ? -12.083 12.552 -14.921 1.00 40.25 87 ASP A CA 1
ATOM 643 C C . ASP A 1 87 ? -12.981 13.342 -13.952 1.00 40.25 87 ASP A C 1
ATOM 645 O O . ASP A 1 87 ? -13.236 12.951 -12.810 1.00 40.25 87 ASP A O 1
ATOM 649 N N . ARG A 1 88 ? -13.417 14.524 -14.404 1.00 37.28 88 ARG A N 1
ATOM 650 C CA . ARG A 1 88 ? -14.448 15.343 -13.759 1.00 37.28 88 ARG A CA 1
ATOM 651 C C . ARG A 1 88 ? -15.356 15.990 -14.793 1.00 37.28 88 ARG A C 1
ATOM 653 O O . ARG A 1 88 ? -14.823 16.500 -15.804 1.00 37.28 88 ARG A O 1
#

Solvent-accessible surface area (backbone atoms only — not comparable to full-atom values): 5385 Å² total; per-residue (Å²): 131,67,65,80,69,52,52,34,63,79,68,52,40,71,51,88,85,46,46,68,62,46,52,66,61,34,67,73,36,89,67,63,21,64,44,52,51,27,51,45,71,64,36,56,67,61,32,59,68,29,68,70,47,38,58,53,66,56,66,92,74,74,85,54,95,87,58,63,63,66,63,52,51,50,51,37,51,51,50,58,66,58,55,76,78,74,80,130

Radius of gyration: 15.81 Å; Cα contacts (8 Å, |Δi|>4): 42; chains: 1; bounding box: 34×26×44 Å